Protein AF-A0A1M3E6I7-F1 (afdb_monomer_lite)

Structure (mmCIF, N/CA/C/O backbone):
data_AF-A0A1M3E6I7-F1
#
_entry.id   AF-A0A1M3E6I7-F1
#
loop_
_atom_site.group_PDB
_atom_site.id
_atom_site.type_symbol
_atom_site.label_atom_id
_atom_site.label_alt_id
_atom_site.label_comp_id
_atom_site.label_asym_id
_atom_site.label_entity_id
_atom_site.label_seq_id
_atom_site.pdbx_PDB_ins_code
_atom_site.Cartn_x
_atom_site.Cartn_y
_atom_site.Cartn_z
_atom_site.occupancy
_atom_site.B_iso_or_equiv
_atom_site.auth_seq_id
_atom_site.auth_comp_id
_atom_site.auth_asym_id
_atom_site.auth_atom_id
_atom_site.pdbx_PDB_model_num
ATOM 1 N N . MET A 1 1 ? 56.334 30.974 51.473 1.00 42.00 1 MET A N 1
ATOM 2 C CA . MET A 1 1 ? 54.889 31.293 51.525 1.00 42.00 1 MET A CA 1
ATOM 3 C C . MET A 1 1 ? 54.118 30.008 51.763 1.00 42.00 1 MET A C 1
ATOM 5 O O . MET A 1 1 ? 54.460 28.986 51.189 1.00 42.00 1 MET A O 1
ATOM 9 N N . LYS A 1 2 ? 53.167 30.060 52.695 1.00 4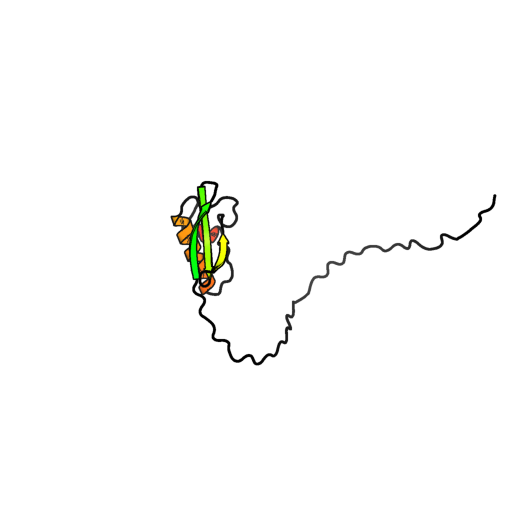6.78 2 LYS A N 1
ATOM 10 C CA . LYS A 1 2 ? 52.373 28.936 53.201 1.00 46.78 2 LYS A CA 1
ATOM 11 C C . LYS A 1 2 ? 51.387 28.451 52.132 1.00 46.78 2 LYS A C 1
ATOM 13 O O . LYS A 1 2 ? 50.770 29.300 51.493 1.00 46.78 2 LYS A O 1
ATOM 18 N N . LYS A 1 3 ? 51.178 27.134 52.039 1.00 46.69 3 LYS A N 1
ATOM 19 C CA . LYS A 1 3 ? 49.848 26.493 52.097 1.00 46.69 3 LYS A CA 1
ATOM 20 C C . LYS A 1 3 ? 49.988 24.965 52.120 1.00 46.69 3 LYS A C 1
ATOM 22 O O . LYS A 1 3 ? 50.240 24.313 51.118 1.00 46.69 3 LYS A O 1
ATOM 27 N N . THR A 1 4 ? 49.851 24.446 53.330 1.00 52.50 4 THR A N 1
ATOM 28 C CA . THR A 1 4 ? 49.396 23.105 53.700 1.00 52.50 4 THR A CA 1
ATOM 29 C C . THR A 1 4 ? 47.949 22.873 53.238 1.00 52.50 4 THR A C 1
ATOM 31 O O . THR A 1 4 ? 47.176 23.826 53.274 1.00 52.50 4 THR A O 1
ATOM 34 N N . PHE A 1 5 ? 47.584 21.640 52.854 1.00 48.91 5 PHE A N 1
ATOM 35 C CA . PHE A 1 5 ? 46.546 20.774 53.476 1.00 48.91 5 PHE A CA 1
ATOM 36 C C . PHE A 1 5 ? 46.242 19.562 52.552 1.00 48.91 5 PHE A C 1
ATOM 38 O O . PHE A 1 5 ? 46.017 19.769 51.368 1.00 48.91 5 PHE A O 1
ATOM 45 N N . PHE A 1 6 ? 46.431 18.313 53.028 1.00 45.28 6 PHE A N 1
ATOM 46 C CA . PHE A 1 6 ? 45.381 17.311 53.379 1.00 45.28 6 PHE A CA 1
ATOM 47 C C . PHE A 1 6 ? 44.710 16.640 52.150 1.00 45.28 6 PHE A C 1
ATOM 49 O O . PHE A 1 6 ? 44.398 17.314 51.188 1.00 45.28 6 PHE A O 1
ATOM 56 N N . VAL A 1 7 ? 44.391 15.343 52.081 1.00 45.66 7 VAL A N 1
ATOM 57 C CA . VAL A 1 7 ? 44.428 14.235 53.041 1.00 45.66 7 VAL A CA 1
ATOM 58 C C . VAL A 1 7 ? 44.280 12.902 52.281 1.00 45.66 7 VAL A C 1
ATOM 60 O O . VAL A 1 7 ? 43.755 12.880 51.173 1.00 45.66 7 VAL A O 1
ATOM 63 N N . LEU A 1 8 ? 44.771 11.828 52.910 1.00 40.78 8 LEU A N 1
ATOM 64 C CA . LEU A 1 8 ? 44.555 10.390 52.676 1.00 40.78 8 LEU A CA 1
ATOM 65 C C . LEU A 1 8 ? 43.677 9.975 51.477 1.00 40.78 8 LEU A C 1
ATOM 67 O O . LEU A 1 8 ? 42.452 10.053 51.522 1.00 40.78 8 LEU A O 1
ATOM 71 N N . PHE A 1 9 ? 44.319 9.352 50.487 1.00 44.84 9 PHE A N 1
ATOM 72 C CA . PHE A 1 9 ? 43.673 8.485 49.506 1.00 44.84 9 PHE A CA 1
ATOM 73 C C . PHE A 1 9 ? 43.681 7.059 50.067 1.00 44.84 9 PHE A C 1
ATOM 75 O O . PHE A 1 9 ? 44.676 6.339 49.987 1.00 44.84 9 PHE A O 1
ATOM 82 N N . GLY A 1 10 ? 42.598 6.702 50.748 1.00 39.12 10 GLY A N 1
ATOM 83 C CA . GLY A 1 10 ? 42.403 5.386 51.327 1.00 39.12 10 GLY A CA 1
ATOM 84 C C . GLY A 1 10 ? 41.240 4.665 50.662 1.00 39.12 10 GLY A C 1
ATOM 85 O O . GLY A 1 10 ? 40.169 5.241 50.503 1.00 39.12 10 GLY A O 1
ATOM 86 N N . LEU A 1 11 ? 41.469 3.373 50.424 1.00 42.38 11 LEU A N 1
ATOM 87 C CA . LEU A 1 11 ? 40.494 2.282 50.497 1.00 42.38 11 LEU A CA 1
ATOM 88 C C . LEU A 1 11 ? 39.962 1.702 49.166 1.00 42.38 11 LEU A C 1
ATOM 90 O O . LEU A 1 11 ? 39.082 2.240 48.510 1.00 42.38 11 LEU A O 1
ATOM 94 N N . MET A 1 12 ? 40.466 0.490 48.897 1.00 44.34 12 MET A N 1
ATOM 95 C CA . MET A 1 12 ? 39.751 -0.688 48.380 1.00 44.34 12 MET A CA 1
ATOM 96 C C . MET A 1 12 ? 39.070 -0.587 47.013 1.00 44.34 12 MET A C 1
ATOM 98 O O . MET A 1 12 ? 37.854 -0.478 46.895 1.00 44.34 12 MET A O 1
ATOM 102 N N . MET A 1 13 ? 39.861 -0.837 45.972 1.00 52.94 13 MET A N 1
ATOM 103 C CA . MET A 1 13 ? 39.357 -1.366 44.709 1.00 52.94 13 MET A CA 1
ATOM 104 C C . MET A 1 13 ? 39.167 -2.885 44.864 1.00 52.94 13 MET A C 1
ATOM 106 O O . MET A 1 13 ? 40.067 -3.673 44.572 1.00 52.94 13 MET A O 1
ATOM 110 N N . THR A 1 14 ? 38.024 -3.297 45.418 1.00 53.91 14 THR A N 1
ATOM 111 C CA . THR A 1 14 ? 37.615 -4.705 45.448 1.00 53.91 14 THR A CA 1
ATOM 112 C C . THR A 1 14 ? 36.990 -5.105 44.116 1.00 53.91 14 THR A C 1
ATOM 114 O O . THR A 1 14 ? 36.133 -4.429 43.551 1.00 53.91 14 THR A O 1
ATOM 117 N N . LEU A 1 15 ? 37.483 -6.234 43.618 1.00 48.69 15 LEU A N 1
ATOM 118 C CA . LEU A 1 15 ? 37.066 -6.934 42.415 1.00 48.69 15 LEU A CA 1
ATOM 119 C C . LEU A 1 15 ? 35.569 -7.262 42.480 1.00 48.69 15 LEU A C 1
ATOM 121 O O . LEU A 1 15 ? 35.144 -8.003 43.363 1.00 48.69 15 LEU A O 1
ATOM 125 N N . PHE A 1 16 ? 34.789 -6.781 41.513 1.00 52.88 16 PHE A N 1
ATOM 126 C CA . PHE A 1 16 ? 33.487 -7.365 41.206 1.00 52.88 16 PHE A CA 1
ATOM 127 C C . PHE A 1 16 ? 33.535 -7.976 39.811 1.00 52.88 16 PHE A C 1
ATOM 129 O O . PHE A 1 16 ? 33.485 -7.287 38.793 1.00 52.88 16 PHE A O 1
ATOM 136 N N . SER A 1 17 ? 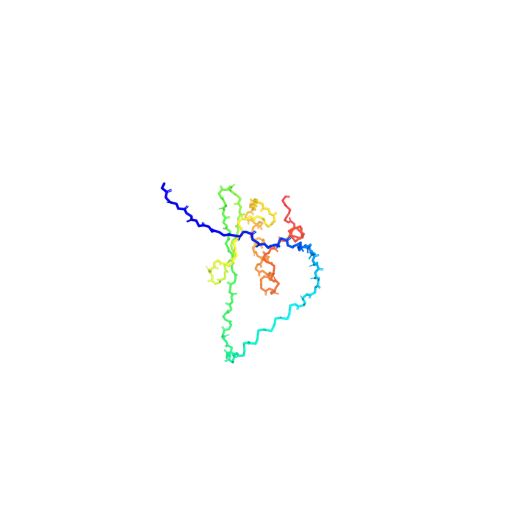33.669 -9.301 39.802 1.00 51.28 17 SER A N 1
ATOM 137 C CA . SER A 1 17 ? 33.443 -10.166 38.654 1.00 51.28 17 SER A CA 1
ATOM 138 C C . SER A 1 17 ? 32.030 -9.937 38.123 1.00 51.28 17 SER A C 1
ATOM 140 O O . SER A 1 17 ? 31.049 -10.198 38.818 1.00 51.28 17 SER A O 1
ATOM 142 N N . SER A 1 18 ? 31.913 -9.462 36.888 1.00 48.12 18 SER A N 1
ATOM 143 C CA . SER A 1 18 ? 30.645 -9.403 36.169 1.00 48.12 18 SER A CA 1
ATOM 144 C C . SER A 1 18 ? 30.266 -10.805 35.692 1.00 48.12 18 SER A C 1
ATOM 146 O O . SER A 1 18 ? 30.648 -11.251 34.613 1.00 48.12 18 SER A O 1
ATOM 148 N N . SER A 1 19 ? 29.486 -11.522 36.498 1.00 59.97 19 SER A N 1
ATOM 149 C CA . SER A 1 19 ? 28.699 -12.649 36.007 1.00 59.97 19 SER A CA 1
ATOM 150 C C . SER A 1 19 ? 27.517 -12.103 35.199 1.00 59.97 19 SER A C 1
ATOM 152 O O . SER A 1 19 ? 26.527 -11.619 35.743 1.00 59.97 19 SER A O 1
ATOM 154 N N . VAL A 1 20 ? 27.618 -12.173 33.870 1.00 50.72 20 VAL A N 1
ATOM 155 C CA . VAL A 1 20 ? 26.444 -12.092 32.992 1.00 50.72 20 VAL A CA 1
ATOM 156 C C . VAL A 1 20 ? 25.585 -13.320 33.279 1.00 50.72 20 VAL A C 1
ATOM 158 O O . VAL A 1 20 ? 25.949 -14.446 32.950 1.00 50.72 20 VAL A O 1
ATOM 161 N N . SER A 1 21 ? 24.452 -13.098 33.940 1.00 45.75 21 SER A N 1
ATOM 162 C CA . SER A 1 21 ? 23.414 -14.107 34.112 1.00 45.75 21 SER A CA 1
ATOM 163 C C . SER A 1 21 ? 22.379 -13.918 33.005 1.00 45.75 21 SER A C 1
ATOM 165 O O . SER A 1 21 ? 21.622 -12.947 33.008 1.00 45.75 21 SER A O 1
ATOM 167 N N . TYR A 1 22 ? 22.369 -14.825 32.027 1.00 45.59 22 TYR A N 1
ATOM 168 C CA . TYR A 1 22 ? 21.266 -14.963 31.076 1.00 45.59 22 TYR A CA 1
ATOM 169 C C . TYR A 1 22 ? 20.137 -15.738 31.766 1.00 45.59 22 TYR A C 1
ATOM 171 O O . TYR A 1 22 ? 20.127 -16.967 31.792 1.00 45.59 22 TYR A O 1
ATOM 179 N N . GLY A 1 23 ? 19.196 -15.005 32.359 1.00 37.97 23 GLY A N 1
ATOM 180 C CA . GLY A 1 23 ? 17.971 -15.553 32.936 1.00 37.97 23 GLY A CA 1
ATOM 181 C C . GLY A 1 23 ? 16.810 -15.475 31.947 1.00 37.97 23 GLY A C 1
ATOM 182 O O . GLY A 1 23 ? 16.207 -14.420 31.776 1.00 37.97 23 GLY A O 1
ATOM 183 N N . GLN A 1 24 ? 16.496 -16.600 31.305 1.00 48.75 24 GLN A N 1
ATOM 184 C CA . GLN A 1 24 ? 15.210 -16.849 30.647 1.00 48.75 24 GLN A CA 1
ATOM 185 C C . GLN A 1 24 ? 14.075 -16.900 31.688 1.00 48.75 24 GLN A C 1
ATOM 187 O O . GLN A 1 24 ? 14.282 -17.398 32.794 1.00 48.75 24 GLN A O 1
ATOM 192 N N . ASN A 1 25 ? 12.872 -16.509 31.248 1.00 48.16 25 ASN A N 1
ATOM 193 C CA . ASN A 1 25 ? 11.542 -16.667 31.866 1.00 48.16 25 ASN A CA 1
ATOM 194 C C . ASN A 1 25 ? 10.925 -15.423 32.521 1.00 48.16 25 ASN A C 1
ATOM 196 O O . ASN A 1 25 ? 10.903 -15.265 33.737 1.00 48.16 25 ASN A O 1
ATOM 200 N N . GLY A 1 26 ? 10.254 -14.626 31.689 1.00 37.06 26 GLY A N 1
ATOM 201 C CA . GLY A 1 26 ? 9.139 -13.787 32.109 1.00 37.06 26 GLY A CA 1
ATOM 202 C C . GLY A 1 26 ? 7.946 -14.044 31.198 1.00 37.06 26 GLY A C 1
ATOM 203 O O . GLY A 1 26 ? 7.873 -13.490 30.106 1.00 37.06 26 GLY A O 1
ATOM 204 N N . LYS A 1 27 ? 6.999 -14.885 31.632 1.00 39.59 27 LYS A N 1
ATOM 205 C CA . LYS A 1 27 ? 5.626 -14.823 31.116 1.00 39.59 27 LYS A CA 1
ATOM 206 C C . LYS A 1 27 ? 5.126 -13.417 31.421 1.00 39.59 27 LYS A C 1
ATOM 208 O O . LYS A 1 27 ? 4.991 -13.066 32.591 1.00 39.59 27 LYS A O 1
ATOM 213 N N . VAL A 1 28 ? 4.893 -12.605 30.398 1.00 36.69 28 VAL A N 1
ATOM 214 C CA . VAL A 1 28 ? 4.333 -11.270 30.602 1.00 36.69 28 VAL A CA 1
ATOM 215 C C . VAL A 1 28 ? 2.875 -11.442 31.027 1.00 36.69 28 VAL A C 1
ATOM 217 O O . VAL A 1 28 ? 1.997 -11.699 30.208 1.00 36.69 28 VAL A O 1
ATOM 220 N N . HIS A 1 29 ? 2.624 -11.359 32.332 1.00 34.00 29 HIS A N 1
ATOM 221 C CA . HIS A 1 29 ? 1.293 -11.125 32.874 1.00 34.00 29 HIS A CA 1
ATOM 222 C C . HIS A 1 29 ? 0.951 -9.655 32.624 1.00 34.00 29 HIS A C 1
ATOM 224 O O . HIS A 1 29 ? 1.414 -8.768 33.339 1.00 34.00 29 HIS A O 1
ATOM 230 N N . TYR A 1 30 ? 0.134 -9.385 31.610 1.00 36.91 30 TYR A N 1
ATOM 231 C CA . TYR A 1 30 ? -0.519 -8.087 31.488 1.00 36.91 30 TYR A CA 1
ATOM 232 C C . TYR A 1 30 ? -1.709 -8.051 32.451 1.00 36.91 30 TYR A C 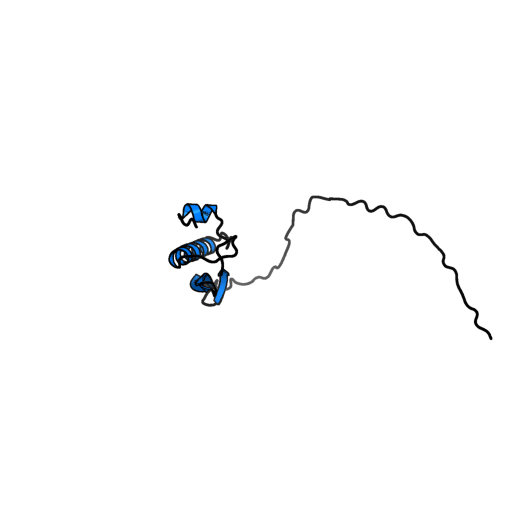1
ATOM 234 O O . TYR A 1 30 ? -2.845 -8.294 32.055 1.00 36.91 30 TYR A O 1
ATOM 242 N N . THR A 1 31 ? -1.464 -7.748 33.725 1.00 45.53 31 THR A N 1
ATOM 243 C CA . THR A 1 31 ? -2.542 -7.286 34.607 1.00 45.53 31 THR A CA 1
ATOM 244 C C . THR A 1 31 ? -2.607 -5.770 34.497 1.00 45.53 31 THR A C 1
ATOM 246 O O . THR A 1 31 ? -1.921 -5.055 35.221 1.00 45.53 31 THR A O 1
ATOM 249 N N . SER A 1 32 ? -3.428 -5.273 33.573 1.00 40.38 32 SER A N 1
ATOM 250 C CA . SER A 1 32 ? -3.937 -3.904 33.648 1.00 40.38 32 SER A CA 1
ATOM 251 C C . SER A 1 32 ? -5.394 -3.981 34.072 1.00 40.38 32 SER A C 1
ATOM 253 O O . SER A 1 32 ? -6.299 -4.119 33.251 1.00 40.38 32 SER A O 1
ATOM 255 N N . THR A 1 33 ? -5.627 -3.953 35.381 1.00 46.09 33 THR A N 1
ATOM 256 C CA . THR A 1 33 ? -6.970 -3.764 35.919 1.00 46.09 33 THR A CA 1
ATOM 257 C C . THR A 1 33 ? -7.311 -2.288 35.774 1.00 46.09 33 THR A C 1
ATOM 259 O O . THR A 1 33 ? -6.951 -1.470 36.619 1.00 46.09 33 THR A O 1
ATOM 262 N N . LYS A 1 34 ? -8.008 -1.933 34.695 1.00 41.25 34 LYS A N 1
ATOM 263 C CA . LYS A 1 34 ? -8.767 -0.684 34.631 1.00 41.25 34 LYS A CA 1
ATOM 264 C C . LYS A 1 34 ? -10.243 -1.044 34.587 1.00 41.25 34 LYS A C 1
ATOM 266 O O . LYS A 1 34 ? -10.833 -1.174 33.521 1.00 41.25 34 LYS A O 1
ATOM 271 N N . THR A 1 35 ? -10.836 -1.228 35.762 1.00 49.19 35 THR A N 1
ATOM 272 C CA . THR A 1 35 ? -12.291 -1.277 35.897 1.00 49.19 35 THR A CA 1
ATOM 273 C C . THR A 1 35 ? -12.809 0.138 35.671 1.00 49.19 35 THR A C 1
ATOM 275 O O . THR A 1 35 ? -12.829 0.963 36.580 1.00 49.19 35 THR A O 1
ATOM 278 N N . VAL A 1 36 ? -13.183 0.441 34.434 1.00 53.19 36 VAL A N 1
ATOM 279 C CA . VAL A 1 36 ? -14.115 1.525 34.140 1.00 53.19 36 VAL A CA 1
ATOM 280 C C . VAL A 1 36 ? -15.354 0.871 33.556 1.00 53.19 36 VAL A C 1
ATOM 282 O O . VAL A 1 36 ? -15.294 0.237 32.507 1.00 53.19 36 VAL A O 1
ATOM 285 N N . ASN A 1 37 ? -16.477 1.000 34.258 1.00 62.88 37 ASN A N 1
ATOM 286 C CA . ASN A 1 37 ? -17.790 0.813 33.656 1.00 62.88 37 ASN A CA 1
ATOM 287 C C . ASN A 1 37 ? -17.961 1.918 32.603 1.00 62.88 37 ASN A C 1
ATOM 289 O O . ASN A 1 37 ? -18.505 2.979 32.893 1.00 62.88 37 ASN A O 1
ATOM 293 N N . ALA A 1 38 ? -17.431 1.694 31.404 1.00 53.47 38 ALA A N 1
ATOM 294 C CA . ALA A 1 38 ? -17.730 2.489 30.230 1.00 53.47 38 ALA A CA 1
ATOM 295 C C . ALA A 1 38 ? -18.827 1.745 29.470 1.00 53.47 38 ALA A C 1
ATOM 297 O O . ALA A 1 38 ? -18.595 0.727 28.822 1.00 53.47 38 ALA A O 1
ATOM 298 N N . ILE A 1 39 ? -20.046 2.242 29.648 1.00 52.47 39 ILE A N 1
ATOM 299 C CA . ILE A 1 39 ? -21.175 2.079 28.731 1.00 52.47 39 ILE A CA 1
ATOM 300 C C . ILE A 1 39 ? -20.615 2.088 27.305 1.00 52.47 39 ILE A C 1
ATOM 302 O O . ILE A 1 39 ? -19.884 3.017 26.967 1.00 52.47 39 ILE A O 1
ATOM 306 N N . ALA A 1 40 ? -20.881 1.025 26.542 1.00 54.94 40 ALA A N 1
ATOM 307 C CA . ALA A 1 40 ? -20.313 0.788 25.221 1.00 54.94 40 ALA A CA 1
ATOM 308 C C . ALA A 1 40 ? -20.332 2.073 24.381 1.00 54.94 40 ALA A C 1
ATOM 310 O O . ALA A 1 40 ? -21.400 2.539 23.984 1.00 54.94 40 ALA A O 1
ATOM 311 N N . GLU A 1 41 ? -19.152 2.657 24.155 1.00 53.12 41 GLU A N 1
ATOM 312 C CA . GLU A 1 41 ? -18.991 3.699 23.152 1.00 53.12 41 GLU A CA 1
ATOM 313 C C . GLU A 1 41 ? -19.425 3.087 21.823 1.00 53.12 41 GLU A C 1
ATOM 315 O O . GLU A 1 41 ? -18.917 2.033 21.429 1.00 53.12 41 GLU A O 1
ATOM 320 N N . ASP A 1 42 ? -20.412 3.723 21.193 1.00 51.69 42 ASP A N 1
ATOM 321 C CA . ASP A 1 42 ? -20.842 3.483 19.822 1.00 51.69 42 ASP A CA 1
ATOM 322 C C . ASP A 1 42 ? -19.602 3.216 18.962 1.00 51.69 42 ASP A C 1
ATOM 324 O O . ASP A 1 42 ? -18.783 4.114 18.738 1.00 51.69 42 ASP A O 1
ATOM 328 N N . GLN A 1 43 ? -19.384 1.950 18.590 1.00 61.28 43 GLN A N 1
ATOM 329 C CA . GLN A 1 43 ? -18.205 1.562 17.829 1.00 61.28 43 GLN A CA 1
ATOM 330 C C . GLN A 1 43 ? -18.387 2.096 16.422 1.00 61.28 43 GLN A C 1
ATOM 332 O O . GLN A 1 43 ? -18.899 1.409 15.541 1.00 61.28 43 GLN A O 1
ATOM 337 N N . LYS A 1 44 ? -17.991 3.356 16.234 1.00 77.06 44 LYS A N 1
ATOM 338 C CA . LYS A 1 44 ? -18.011 4.024 14.945 1.00 77.06 44 LYS A CA 1
ATOM 339 C C . LYS A 1 44 ? -17.283 3.135 13.948 1.00 77.06 44 LYS A C 1
ATOM 341 O O . LYS A 1 44 ? -16.068 2.959 14.044 1.00 77.06 44 LYS A O 1
ATOM 346 N N . GLU A 1 45 ? -18.045 2.591 13.006 1.00 86.19 45 GLU A N 1
ATOM 347 C CA . GLU A 1 45 ? -17.522 1.745 11.945 1.00 86.19 45 GLU A CA 1
ATOM 348 C C . GLU A 1 45 ? -16.363 2.473 11.249 1.00 86.19 45 GLU A C 1
ATOM 350 O O . GLU A 1 45 ? -16.480 3.633 10.832 1.00 86.19 45 GLU A O 1
ATOM 355 N N . ILE A 1 46 ? -15.201 1.822 11.183 1.00 89.44 46 ILE A N 1
ATOM 356 C CA . ILE A 1 46 ? -14.035 2.381 10.506 1.00 89.44 46 ILE A CA 1
ATOM 357 C C . ILE A 1 46 ? -14.103 1.982 9.038 1.00 8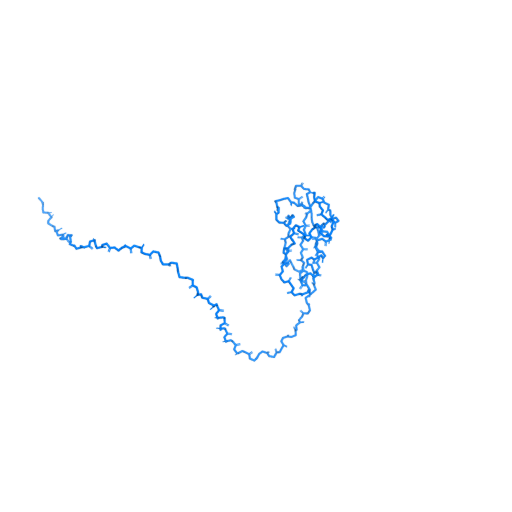9.44 46 ILE A C 1
ATOM 359 O O . ILE A 1 46 ? -13.932 0.815 8.691 1.00 89.44 46 ILE A O 1
ATOM 363 N N . HIS A 1 47 ? -14.306 2.966 8.167 1.00 93.12 47 HIS A N 1
ATOM 364 C CA . HIS A 1 47 ? -14.272 2.753 6.731 1.00 93.12 47 HIS A CA 1
ATOM 365 C C . HIS A 1 47 ? -12.840 2.913 6.209 1.00 93.12 47 HIS A C 1
ATOM 367 O O . HIS A 1 47 ? -12.268 4.010 6.236 1.00 93.12 47 HIS A O 1
ATOM 373 N N . TYR A 1 48 ? -12.263 1.809 5.732 1.00 93.88 48 TYR A N 1
ATOM 374 C CA . TYR A 1 48 ? -10.930 1.786 5.140 1.00 93.88 48 TYR A CA 1
ATOM 375 C C . TYR A 1 48 ? -10.992 1.962 3.622 1.00 93.88 48 TYR A C 1
ATOM 377 O O . TYR A 1 48 ? -11.675 1.220 2.920 1.00 93.88 48 TYR A O 1
ATOM 385 N N . THR A 1 49 ? -10.223 2.919 3.112 1.00 96.06 49 THR A N 1
ATOM 386 C CA . THR A 1 49 ? -10.022 3.177 1.675 1.00 96.06 49 THR A CA 1
ATOM 387 C C . THR A 1 49 ? -8.527 3.257 1.378 1.00 96.06 49 THR A C 1
ATOM 389 O O . THR A 1 49 ? -7.719 3.216 2.304 1.00 96.06 49 THR A O 1
ATOM 392 N N . TYR A 1 50 ? -8.128 3.374 0.112 1.00 96.38 50 TYR A N 1
ATOM 393 C CA . TYR A 1 50 ? -6.726 3.590 -0.244 1.00 96.38 50 TYR A CA 1
ATOM 394 C C . TYR A 1 50 ? -6.558 4.640 -1.342 1.00 96.38 50 TYR A C 1
ATOM 396 O O . TYR A 1 50 ? -7.479 4.909 -2.116 1.00 96.38 50 TYR A O 1
ATOM 404 N N . LYS A 1 51 ? -5.354 5.208 -1.415 1.00 96.25 51 LYS A N 1
ATOM 405 C CA . LYS A 1 51 ? -4.885 6.051 -2.517 1.00 96.25 51 LYS A CA 1
ATOM 406 C C . LYS A 1 51 ? -3.544 5.531 -3.005 1.00 96.25 51 LYS A C 1
ATOM 408 O O . LYS A 1 51 ? -2.681 5.200 -2.200 1.00 96.25 51 LYS A O 1
ATOM 413 N N . VAL A 1 52 ? -3.368 5.492 -4.321 1.00 96.12 52 VAL A N 1
ATOM 414 C CA . VAL A 1 52 ? -2.073 5.208 -4.950 1.00 96.12 52 VAL A CA 1
ATOM 415 C C . VAL A 1 52 ? -1.437 6.520 -5.375 1.00 96.12 52 VAL A C 1
ATOM 417 O O . VAL A 1 52 ? -2.105 7.375 -5.957 1.00 96.12 52 VAL A O 1
ATOM 420 N N . PHE A 1 53 ? -0.147 6.662 -5.100 1.00 95.94 53 PHE A N 1
ATOM 421 C CA . PHE A 1 53 ? 0.651 7.824 -5.470 1.00 95.94 53 PHE A CA 1
ATOM 422 C C . PHE A 1 53 ? 1.903 7.393 -6.232 1.00 95.94 53 PHE A C 1
ATOM 424 O O . PHE A 1 53 ? 2.305 6.228 -6.207 1.00 95.94 53 PHE A O 1
ATOM 431 N N . LYS A 1 54 ? 2.504 8.350 -6.940 1.00 96.62 54 LYS A N 1
ATOM 432 C CA . LYS A 1 54 ? 3.766 8.163 -7.652 1.00 96.62 54 LYS A CA 1
ATOM 433 C C . LYS A 1 54 ? 4.898 8.762 -6.821 1.00 96.62 54 LYS A C 1
ATOM 435 O O . LYS A 1 54 ? 4.780 9.891 -6.354 1.00 96.62 54 LYS A O 1
ATOM 440 N N . ASN A 1 55 ? 5.962 7.997 -6.635 1.00 95.00 55 ASN A N 1
ATOM 441 C CA . ASN A 1 55 ? 7.188 8.408 -5.965 1.00 95.00 55 ASN A CA 1
ATOM 442 C C . ASN A 1 55 ? 8.044 9.298 -6.877 1.00 95.00 55 ASN A C 1
ATOM 444 O O . ASN A 1 55 ? 7.868 9.327 -8.098 1.00 95.00 55 ASN A O 1
ATOM 448 N N . ASN A 1 56 ? 9.025 9.979 -6.281 1.00 95.12 56 ASN A N 1
ATOM 449 C CA . ASN A 1 56 ? 9.966 10.837 -7.009 1.00 95.12 56 ASN A CA 1
ATOM 450 C C . ASN A 1 56 ? 10.821 10.062 -8.027 1.00 95.12 56 ASN A C 1
ATOM 452 O O . ASN A 1 56 ? 11.210 10.621 -9.047 1.00 95.12 56 ASN A O 1
ATOM 456 N N . ASP A 1 57 ? 11.090 8.779 -7.769 1.00 93.62 57 ASP A N 1
ATOM 457 C CA . ASP A 1 57 ? 11.818 7.875 -8.672 1.00 93.62 57 ASP A CA 1
ATOM 458 C C . ASP A 1 57 ? 10.936 7.296 -9.797 1.00 93.62 57 ASP A C 1
ATOM 460 O O . ASP A 1 57 ? 11.394 6.512 -10.625 1.00 93.62 57 ASP A O 1
ATOM 464 N N . GLY A 1 58 ? 9.657 7.675 -9.834 1.00 93.31 58 GLY A N 1
ATOM 465 C CA . GLY A 1 58 ? 8.684 7.223 -10.816 1.00 93.31 58 GLY A CA 1
ATOM 466 C C . GLY A 1 58 ? 7.996 5.896 -10.494 1.00 93.31 58 GLY A C 1
ATOM 467 O O . GLY A 1 58 ? 7.063 5.536 -11.218 1.00 93.31 58 GLY A O 1
ATOM 468 N N . SER A 1 59 ? 8.394 5.211 -9.420 1.00 94.69 59 SER A N 1
ATOM 469 C CA . SER A 1 59 ? 7.684 4.041 -8.900 1.00 94.69 59 SER A CA 1
ATOM 470 C C . SER A 1 59 ? 6.364 4.440 -8.225 1.00 94.69 59 SER A C 1
ATOM 472 O O . SER A 1 59 ? 6.057 5.622 -8.061 1.00 94.69 59 SER A O 1
ATOM 474 N N . PHE A 1 60 ? 5.548 3.463 -7.846 1.00 94.00 60 PHE A N 1
ATOM 475 C CA . PHE A 1 60 ? 4.270 3.676 -7.172 1.00 94.00 60 PHE A CA 1
ATOM 476 C C . PHE A 1 60 ? 4.329 3.232 -5.711 1.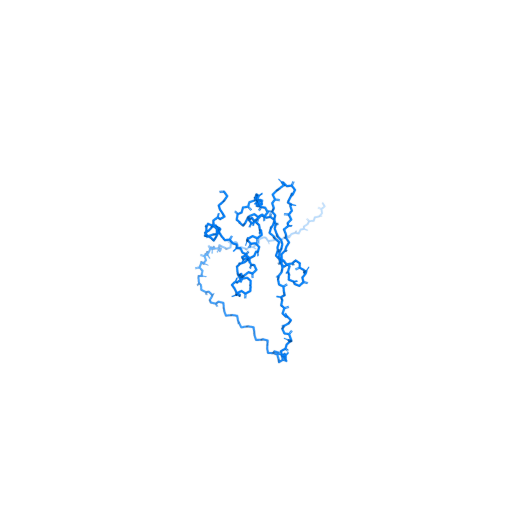00 94.00 60 PHE A C 1
ATOM 478 O O . PHE A 1 60 ? 4.979 2.241 -5.382 1.00 94.00 60 PHE A O 1
ATOM 485 N N . GLY A 1 61 ? 3.583 3.932 -4.863 1.00 92.94 61 GLY A N 1
ATOM 486 C CA . GLY A 1 61 ? 3.300 3.573 -3.475 1.00 92.94 61 GLY A CA 1
ATOM 487 C C . GLY A 1 61 ? 1.813 3.743 -3.171 1.00 92.94 61 GLY A C 1
ATOM 488 O O . GLY A 1 61 ? 1.051 4.227 -4.015 1.00 92.94 61 GLY A O 1
ATOM 489 N N . TYR A 1 62 ? 1.377 3.337 -1.982 1.00 94.69 62 TYR A N 1
ATOM 490 C CA . TYR A 1 62 ? -0.007 3.532 -1.549 1.00 94.69 62 TYR A CA 1
ATOM 491 C C . TYR A 1 62 ? -0.107 3.981 -0.097 1.00 94.69 62 TYR A C 1
ATOM 493 O O . TYR A 1 62 ? 0.765 3.725 0.732 1.00 94.69 62 TYR A O 1
ATOM 501 N N . GLU A 1 63 ? -1.215 4.640 0.214 1.00 95.12 63 GLU A N 1
ATOM 502 C CA . GLU A 1 63 ? -1.653 4.887 1.579 1.00 95.12 63 GLU A CA 1
ATOM 503 C C . GLU A 1 63 ? -3.046 4.306 1.801 1.00 95.12 63 GLU A C 1
ATOM 505 O O . GLU A 1 63 ? -3.900 4.347 0.915 1.00 95.12 63 GLU A O 1
ATOM 510 N N . ILE A 1 64 ? -3.277 3.762 2.991 1.00 94.00 64 ILE A N 1
ATOM 511 C CA . ILE A 1 64 ? -4.595 3.348 3.465 1.00 94.00 64 ILE A CA 1
ATOM 512 C C . ILE A 1 64 ? -5.118 4.450 4.366 1.00 94.00 64 ILE A C 1
ATOM 514 O O . ILE A 1 64 ? -4.404 4.932 5.247 1.00 94.00 64 ILE A O 1
ATOM 518 N N . LEU A 1 65 ? -6.375 4.820 4.164 1.00 94.50 65 LEU A N 1
ATOM 519 C CA . LEU A 1 65 ? -7.064 5.834 4.937 1.00 94.50 65 LEU A CA 1
ATOM 520 C C . LEU A 1 65 ? -8.134 5.179 5.806 1.00 94.50 65 LEU A C 1
ATOM 522 O O . LEU A 1 65 ? -8.980 4.458 5.285 1.00 94.50 65 LEU A O 1
ATOM 526 N N . ALA A 1 66 ? -8.140 5.483 7.100 1.00 93.12 66 ALA A N 1
ATOM 527 C CA . ALA A 1 66 ? -9.240 5.184 8.009 1.00 93.12 66 ALA A CA 1
ATOM 528 C C . ALA A 1 66 ? -10.108 6.438 8.145 1.00 93.12 66 ALA A C 1
ATOM 530 O O . ALA A 1 66 ? -9.644 7.466 8.650 1.00 93.12 66 ALA A O 1
ATOM 531 N N . ASN A 1 67 ? -11.353 6.385 7.666 1.00 93.31 67 ASN A N 1
ATOM 532 C CA . ASN A 1 67 ? -12.275 7.528 7.676 1.00 93.31 67 ASN A CA 1
ATOM 533 C C . ASN A 1 67 ? -11.649 8.802 7.064 1.00 93.31 67 ASN A C 1
ATOM 535 O O . ASN A 1 67 ? -11.774 9.903 7.601 1.00 93.31 67 ASN A O 1
ATOM 539 N N . GLY A 1 68 ? -10.917 8.629 5.958 1.00 93.00 68 GLY A N 1
ATOM 540 C CA . GLY A 1 68 ? -10.258 9.711 5.219 1.00 93.00 68 GLY A CA 1
ATOM 541 C C . GLY A 1 68 ? -8.914 10.188 5.784 1.00 93.00 68 GLY A C 1
ATOM 542 O O . GLY A 1 68 ? -8.269 11.014 5.142 1.00 93.00 68 GLY A O 1
ATOM 543 N N . LYS A 1 69 ? -8.457 9.672 6.933 1.00 93.56 69 LYS A N 1
ATOM 544 C CA . LYS A 1 69 ? -7.148 10.001 7.526 1.00 93.56 69 LYS A CA 1
ATOM 545 C C . LYS A 1 69 ? -6.132 8.896 7.268 1.00 93.56 69 LYS A C 1
ATOM 547 O O . LYS A 1 69 ? -6.487 7.728 7.389 1.00 93.56 69 LYS A O 1
ATOM 552 N N . THR A 1 70 ? -4.880 9.245 6.975 1.00 93.00 70 THR A N 1
ATOM 553 C CA . THR A 1 70 ? -3.803 8.267 6.763 1.00 93.00 70 THR A CA 1
ATOM 554 C C . THR A 1 70 ? -3.662 7.348 7.973 1.00 93.00 70 THR A C 1
ATOM 556 O O . THR A 1 70 ? -3.388 7.786 9.087 1.00 93.00 70 THR A O 1
ATOM 559 N N . TYR A 1 71 ? -3.893 6.063 7.732 1.00 91.69 71 TYR A N 1
ATOM 560 C CA . TYR A 1 71 ? -3.778 4.974 8.694 1.00 91.69 71 TYR A CA 1
ATOM 561 C C . TYR A 1 71 ? -2.482 4.191 8.478 1.00 91.69 71 TYR A C 1
ATOM 563 O O . TYR A 1 71 ? -1.823 3.792 9.434 1.00 91.69 71 TYR A O 1
ATOM 571 N N . PHE A 1 72 ? -2.101 3.995 7.216 1.00 90.25 72 PHE A N 1
ATOM 572 C CA . PHE A 1 72 ? -0.889 3.280 6.836 1.00 90.25 72 PHE A CA 1
ATOM 573 C C . PHE A 1 72 ? -0.301 3.897 5.570 1.00 90.25 72 PHE A C 1
ATOM 575 O O . PHE A 1 72 ? -1.042 4.176 4.632 1.00 90.25 72 PHE A O 1
ATOM 582 N N . TYR A 1 73 ? 1.012 4.106 5.540 1.00 93.50 73 TYR A N 1
ATOM 583 C CA . TYR A 1 73 ? 1.720 4.727 4.422 1.00 93.50 73 TYR A CA 1
ATOM 584 C C . TYR A 1 73 ? 2.848 3.805 3.962 1.00 93.50 73 TYR A C 1
ATOM 586 O O . TYR A 1 73 ? 3.768 3.518 4.728 1.00 93.50 73 TYR A O 1
ATOM 594 N N . GLN A 1 74 ? 2.767 3.337 2.719 1.00 91.94 74 GLN A N 1
ATOM 595 C CA . GLN A 1 74 ? 3.680 2.354 2.146 1.00 91.94 74 GLN A CA 1
ATOM 596 C C . GLN A 1 74 ? 4.200 2.872 0.796 1.00 91.94 74 GLN A C 1
ATOM 598 O O . GLN A 1 74 ? 3.638 2.555 -0.257 1.00 91.94 74 GLN A O 1
ATOM 603 N N . PRO A 1 75 ? 5.268 3.691 0.806 1.00 92.50 75 PRO A N 1
ATOM 604 C CA . PRO A 1 75 ? 5.848 4.237 -0.420 1.00 92.50 75 PRO A CA 1
ATOM 605 C C . PRO A 1 75 ? 6.557 3.163 -1.245 1.00 92.50 75 PRO A C 1
ATOM 607 O O . PRO A 1 75 ? 6.618 3.263 -2.466 1.00 92.50 75 PRO A O 1
ATOM 610 N N . ASN A 1 76 ? 7.051 2.119 -0.578 1.00 91.12 76 ASN A N 1
ATOM 611 C CA . ASN A 1 76 ? 7.893 1.100 -1.184 1.00 91.12 76 ASN A CA 1
ATOM 612 C C . ASN A 1 76 ? 7.189 -0.251 -1.232 1.00 91.12 76 ASN A C 1
ATOM 614 O O . ASN A 1 76 ? 6.275 -0.526 -0.456 1.00 91.12 76 ASN A O 1
ATOM 618 N N . TYR A 1 77 ? 7.672 -1.138 -2.087 1.00 84.44 77 TYR A N 1
ATOM 619 C CA . TYR A 1 77 ? 7.296 -2.538 -2.040 1.00 84.44 77 TYR A CA 1
ATOM 620 C C . TYR A 1 77 ? 7.677 -3.132 -0.664 1.00 84.44 77 TYR A C 1
ATOM 622 O O . TYR A 1 77 ? 8.789 -2.880 -0.186 1.00 84.44 77 TYR A O 1
ATOM 630 N N . PRO A 1 78 ? 6.794 -3.891 0.013 1.00 80.31 78 PRO A N 1
ATOM 631 C CA . PRO A 1 78 ? 7.105 -4.487 1.311 1.00 80.31 78 PRO A CA 1
ATOM 632 C C . PRO A 1 78 ? 8.414 -5.289 1.292 1.00 80.31 78 PRO A C 1
ATOM 634 O O . PRO A 1 78 ? 8.623 -6.125 0.421 1.00 80.31 78 PRO A O 1
ATOM 637 N N . GLY A 1 79 ? 9.309 -5.018 2.244 1.00 81.12 79 GLY A N 1
ATOM 638 C CA . GLY A 1 79 ? 10.619 -5.678 2.315 1.00 81.12 79 GLY A CA 1
ATOM 639 C C . GLY A 1 79 ? 11.663 -5.170 1.313 1.00 81.12 79 GLY A C 1
ATOM 640 O O . GLY A 1 79 ? 12.740 -5.755 1.228 1.00 81.12 79 GLY A O 1
ATOM 641 N N . ARG A 1 80 ? 11.385 -4.090 0.568 1.00 82.75 80 ARG A N 1
ATOM 642 C CA . ARG A 1 80 ? 12.310 -3.507 -0.415 1.00 82.75 80 ARG A CA 1
ATOM 643 C C . ARG A 1 80 ? 12.444 -1.996 -0.265 1.00 82.75 80 ARG A C 1
ATOM 645 O O . ARG A 1 80 ? 11.639 -1.328 0.384 1.00 82.75 80 ARG A O 1
ATOM 652 N N . THR A 1 81 ? 13.483 -1.466 -0.901 1.00 86.75 81 THR A N 1
ATOM 653 C CA . THR A 1 81 ? 13.769 -0.031 -0.982 1.00 86.75 81 THR A CA 1
ATOM 654 C C . THR A 1 81 ? 13.049 0.665 -2.129 1.00 86.75 81 THR A C 1
ATOM 656 O O . THR A 1 81 ? 12.774 1.853 -2.015 1.00 86.75 81 THR A O 1
ATOM 659 N N . GLU A 1 82 ? 12.704 -0.050 -3.203 1.00 88.88 82 GLU A N 1
ATOM 660 C CA . GLU A 1 82 ? 11.982 0.525 -4.345 1.00 88.88 82 GLU A CA 1
ATOM 661 C C . GLU A 1 82 ? 10.464 0.367 -4.204 1.00 88.88 82 GLU A C 1
ATOM 663 O O . GLU A 1 82 ? 9.981 -0.603 -3.613 1.00 88.88 82 GLU A O 1
ATOM 668 N N . GLY A 1 83 ? 9.702 1.270 -4.822 1.00 88.94 83 GLY A N 1
ATOM 669 C CA . GLY A 1 83 ? 8.255 1.133 -4.990 1.00 88.94 83 GLY A CA 1
ATOM 670 C C . GLY A 1 83 ? 7.826 0.089 -6.021 1.00 88.94 83 GLY A C 1
ATOM 671 O O . GLY A 1 83 ? 8.622 -0.660 -6.599 1.00 88.94 83 GLY A O 1
ATOM 672 N N . PHE A 1 84 ? 6.518 0.041 -6.252 1.00 89.69 84 PHE A N 1
ATOM 673 C CA . PHE A 1 84 ? 5.895 -0.805 -7.265 1.00 89.69 84 PHE A CA 1
ATOM 674 C C . PHE A 1 84 ? 6.176 -0.252 -8.668 1.00 89.69 84 PHE A C 1
ATOM 676 O O . PHE A 1 84 ? 6.063 0.948 -8.897 1.00 89.69 84 PHE A O 1
ATOM 683 N N . ALA A 1 85 ? 6.501 -1.117 -9.632 1.00 91.12 85 ALA A N 1
ATOM 684 C CA . ALA A 1 85 ? 6.693 -0.694 -11.024 1.00 91.12 85 ALA A CA 1
ATOM 685 C C . ALA A 1 85 ? 5.365 -0.310 -11.700 1.00 91.12 85 ALA A C 1
ATOM 687 O O . ALA A 1 85 ? 5.305 0.621 -12.499 1.00 91.12 85 ALA A O 1
ATOM 688 N N . GLU A 1 86 ? 4.284 -1.005 -11.342 1.00 90.81 86 GLU A N 1
ATOM 689 C CA . GLU A 1 86 ? 2.963 -0.820 -11.932 1.00 90.81 86 GLU A CA 1
ATOM 690 C C . GLU A 1 86 ? 1.942 -0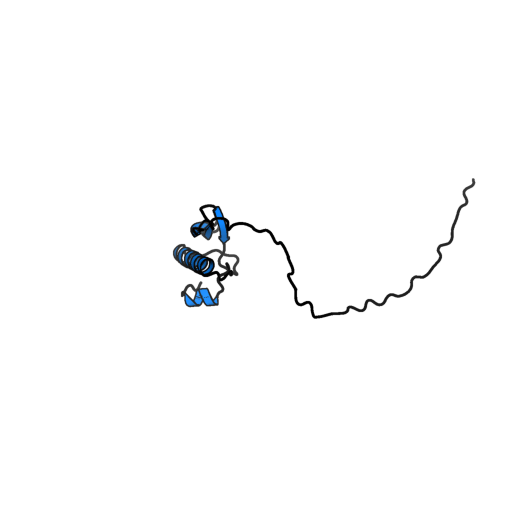.359 -10.895 1.00 90.81 86 GLU A C 1
ATOM 692 O O . GLU A 1 86 ? 1.814 -0.939 -9.810 1.00 90.81 86 GLU A O 1
ATOM 697 N N . LYS A 1 87 ? 1.124 0.628 -11.276 1.00 91.19 87 LYS A N 1
ATOM 698 C CA . LYS A 1 87 ? -0.009 1.090 -10.465 1.00 91.19 87 LYS A CA 1
ATOM 699 C C . LYS A 1 87 ? -0.981 -0.053 -10.140 1.00 91.19 87 LYS A C 1
ATOM 701 O O . LYS A 1 87 ? -1.450 -0.152 -9.013 1.00 91.19 87 LYS A O 1
ATOM 706 N N . LYS A 1 88 ? -1.246 -0.936 -11.111 1.00 90.19 88 LYS A N 1
ATOM 707 C CA . LYS A 1 88 ? -2.193 -2.053 -10.970 1.00 90.19 88 LYS A CA 1
ATOM 708 C C . LYS A 1 88 ? -1.781 -3.017 -9.856 1.00 90.19 88 LYS A C 1
ATOM 710 O O . LYS A 1 88 ? -2.618 -3.428 -9.060 1.00 90.19 88 LYS A O 1
ATOM 715 N N . THR A 1 89 ? -0.491 -3.334 -9.765 1.00 86.38 89 THR A N 1
ATOM 716 C CA . THR A 1 89 ? 0.064 -4.141 -8.671 1.00 86.38 89 THR A CA 1
ATOM 717 C C . THR A 1 89 ? -0.155 -3.454 -7.326 1.00 86.38 89 THR A C 1
ATOM 719 O O . THR A 1 89 ? -0.619 -4.084 -6.379 1.00 86.38 89 THR A O 1
ATOM 722 N N . CYS A 1 90 ? 0.094 -2.145 -7.261 1.00 88.50 90 CYS A N 1
ATOM 723 C CA . CYS A 1 90 ? -0.139 -1.335 -6.067 1.00 88.50 90 CYS A CA 1
ATOM 724 C C . CYS A 1 90 ? -1.615 -1.385 -5.610 1.00 88.50 90 CYS A C 1
ATOM 726 O O . CYS A 1 90 ? -1.890 -1.612 -4.431 1.00 88.50 90 CYS A O 1
ATOM 728 N N . ASP A 1 91 ? -2.564 -1.274 -6.549 1.00 91.12 91 ASP A N 1
ATOM 729 C CA . ASP A 1 91 ? -4.009 -1.351 -6.276 1.00 91.12 91 ASP A CA 1
ATOM 730 C C . ASP A 1 91 ? -4.412 -2.714 -5.665 1.00 91.12 91 ASP A C 1
ATOM 732 O O . ASP A 1 91 ? -5.179 -2.781 -4.694 1.00 91.12 91 ASP A O 1
ATOM 736 N N . VAL A 1 92 ? -3.874 -3.819 -6.201 1.00 90.19 92 VAL A N 1
ATOM 737 C CA . VAL A 1 92 ? -4.147 -5.180 -5.700 1.00 90.19 92 VAL A CA 1
ATOM 738 C C . VAL A 1 92 ? -3.621 -5.355 -4.275 1.00 90.19 92 VAL A C 1
ATOM 740 O O . VAL A 1 92 ? -4.335 -5.882 -3.416 1.00 90.19 92 VAL A O 1
ATOM 743 N N . ILE A 1 93 ? -2.406 -4.875 -3.997 1.00 88.75 93 ILE A N 1
ATOM 744 C CA . ILE A 1 93 ? -1.800 -4.969 -2.664 1.00 88.75 93 ILE A CA 1
ATOM 745 C C . ILE A 1 93 ? -2.541 -4.117 -1.642 1.00 88.75 93 ILE A C 1
ATOM 747 O O . ILE A 1 93 ? -2.871 -4.622 -0.569 1.00 88.75 93 ILE A O 1
ATOM 751 N N . ALA A 1 94 ? -2.874 -2.870 -1.971 1.00 90.69 94 ALA A N 1
ATOM 752 C CA . ALA A 1 94 ? -3.651 -2.015 -1.079 1.00 90.69 94 ALA A CA 1
ATOM 753 C C . ALA A 1 94 ? -5.001 -2.664 -0.717 1.00 90.69 94 ALA A C 1
ATOM 755 O O . ALA A 1 94 ? -5.397 -2.700 0.451 1.00 90.69 94 ALA A O 1
ATOM 756 N N . THR A 1 95 ? -5.663 -3.278 -1.703 1.00 91.31 95 THR A N 1
ATOM 757 C CA . THR A 1 95 ? -6.911 -4.028 -1.497 1.00 91.31 95 THR A CA 1
ATOM 758 C C . THR A 1 95 ? -6.713 -5.239 -0.580 1.00 91.31 95 THR A C 1
ATOM 760 O O . THR A 1 95 ? -7.541 -5.496 0.298 1.00 91.31 95 THR A O 1
ATOM 763 N N . LEU A 1 96 ? -5.623 -5.991 -0.751 1.00 88.69 96 LEU A N 1
ATOM 764 C CA . LEU A 1 96 ? -5.289 -7.124 0.113 1.00 88.69 96 LEU A CA 1
ATOM 765 C C . LEU A 1 96 ? -5.072 -6.685 1.563 1.00 88.69 96 LEU A C 1
ATOM 767 O O . LEU A 1 96 ? -5.568 -7.337 2.483 1.00 88.69 96 LEU A O 1
ATOM 771 N N . VAL A 1 97 ? -4.360 -5.580 1.777 1.00 88.31 97 VAL A N 1
ATOM 772 C CA . VAL A 1 97 ? -4.103 -5.067 3.126 1.00 88.31 97 VAL A CA 1
ATOM 773 C C . VAL A 1 97 ? -5.400 -4.612 3.793 1.00 88.31 97 VAL A C 1
ATOM 775 O O . VAL A 1 97 ? -5.628 -4.975 4.944 1.00 88.31 97 VAL A O 1
ATOM 778 N N . ILE A 1 98 ? -6.306 -3.934 3.081 1.00 90.38 98 ILE A N 1
ATOM 779 C CA . ILE A 1 98 ? -7.638 -3.601 3.622 1.00 90.38 98 ILE A CA 1
ATOM 780 C C . ILE A 1 98 ? -8.412 -4.869 4.009 1.00 90.38 98 ILE A C 1
ATOM 782 O O . ILE A 1 98 ? -8.970 -4.939 5.102 1.00 90.38 98 ILE A O 1
ATOM 786 N N . LYS A 1 99 ? -8.402 -5.912 3.165 1.00 89.06 99 LYS A N 1
ATOM 787 C CA . LYS A 1 99 ? -9.036 -7.201 3.501 1.00 89.06 99 LYS A CA 1
ATOM 788 C C . LYS A 1 99 ? -8.446 -7.818 4.772 1.00 89.06 99 LYS A C 1
ATOM 790 O O . LYS A 1 99 ? -9.192 -8.352 5.590 1.00 89.06 99 LYS A O 1
ATOM 795 N N . LYS A 1 100 ? -7.126 -7.731 4.959 1.00 85.44 100 LYS A N 1
ATOM 796 C CA . LYS A 1 100 ? -6.445 -8.212 6.171 1.00 85.44 100 LYS A CA 1
ATOM 797 C C . LYS A 1 100 ? -6.854 -7.416 7.407 1.00 85.44 100 LYS A C 1
ATOM 799 O O . LYS A 1 100 ? -7.238 -8.037 8.398 1.00 85.44 100 LYS A O 1
ATOM 804 N N . ILE A 1 101 ? -6.843 -6.085 7.313 1.00 87.12 101 ILE A N 1
ATOM 805 C CA . ILE A 1 101 ? -7.287 -5.172 8.375 1.00 87.12 101 ILE A CA 1
ATOM 806 C C . ILE A 1 101 ? -8.715 -5.529 8.807 1.00 87.12 101 ILE A C 1
ATOM 808 O O . ILE A 1 101 ? -8.949 -5.797 9.983 1.00 87.12 101 ILE A O 1
ATOM 812 N N . ASN A 1 102 ? -9.637 -5.655 7.850 1.00 86.62 102 ASN A N 1
ATOM 813 C CA . ASN A 1 102 ? -11.037 -5.992 8.123 1.00 86.62 102 ASN A CA 1
ATOM 814 C C . ASN A 1 102 ? -11.214 -7.396 8.726 1.00 86.62 102 ASN A C 1
ATOM 816 O O . ASN A 1 102 ? -12.174 -7.641 9.447 1.00 86.62 102 ASN A O 1
ATOM 820 N N . SER A 1 103 ? -10.294 -8.326 8.457 1.00 85.25 103 SER A N 1
ATOM 821 C CA . SER A 1 103 ? -10.321 -9.678 9.033 1.00 85.25 103 SER A CA 1
ATOM 822 C C . SER A 1 103 ? -9.758 -9.770 10.460 1.00 85.25 103 SER A C 1
ATOM 824 O O . SER A 1 103 ? -9.650 -10.873 10.996 1.00 85.25 103 SER A O 1
ATOM 826 N N . GLY A 1 104 ? -9.333 -8.651 11.063 1.00 77.19 104 GLY A N 1
ATOM 827 C CA . GLY A 1 104 ? -8.715 -8.618 12.396 1.00 77.19 104 GLY A CA 1
ATOM 828 C C . GLY A 1 104 ? -7.303 -9.217 12.452 1.00 77.19 104 GLY A C 1
ATOM 829 O O . GLY A 1 104 ? -6.687 -9.274 13.516 1.00 77.19 104 GLY A O 1
ATOM 830 N N . LYS A 1 105 ? -6.752 -9.650 11.310 1.00 68.00 105 LYS A N 1
ATOM 831 C CA . LYS A 1 105 ? -5.376 -10.141 11.193 1.00 68.00 105 LYS A CA 1
ATOM 832 C C . LYS A 1 105 ? -4.449 -8.939 11.073 1.00 68.00 105 LYS A C 1
ATOM 834 O O . LYS A 1 105 ? -4.168 -8.465 9.974 1.00 68.00 105 LYS A O 1
ATOM 839 N N . MET A 1 106 ? -3.991 -8.428 12.211 1.00 64.44 106 MET A N 1
ATOM 840 C CA . MET A 1 106 ? -3.078 -7.288 12.266 1.00 64.44 106 MET A CA 1
ATOM 841 C C . MET A 1 106 ? -1.662 -7.684 11.816 1.00 64.44 106 MET A C 1
ATOM 843 O O . MET A 1 106 ? -0.756 -7.831 12.630 1.00 64.44 106 MET A O 1
ATOM 847 N N . ILE A 1 107 ? -1.461 -7.845 10.506 1.00 55.94 107 ILE A N 1
ATOM 848 C CA . ILE A 1 107 ? -0.142 -7.727 9.877 1.00 55.94 107 ILE A CA 1
ATOM 849 C C . ILE A 1 107 ? -0.300 -6.775 8.681 1.00 55.94 107 ILE A C 1
ATOM 851 O O . ILE A 1 107 ? -0.804 -7.192 7.636 1.00 55.94 107 ILE A O 1
ATOM 855 N N . PRO A 1 108 ? 0.095 -5.494 8.820 1.00 61.00 108 PRO A N 1
ATOM 856 C CA . PRO A 1 108 ? 0.010 -4.516 7.732 1.00 61.00 108 PRO A CA 1
ATOM 857 C C . PRO A 1 108 ? 1.055 -4.772 6.634 1.00 61.00 108 PRO A C 1
ATOM 859 O O . PRO A 1 108 ? 0.979 -4.194 5.555 1.00 61.00 108 PRO A O 1
ATOM 862 N N . ALA A 1 109 ? 2.020 -5.660 6.892 1.00 62.59 109 ALA A N 1
ATOM 863 C CA . ALA A 1 109 ? 3.004 -6.095 5.917 1.00 62.59 109 ALA A CA 1
ATOM 864 C C . ALA A 1 109 ? 2.473 -7.272 5.082 1.00 62.59 109 ALA A C 1
ATOM 866 O O . ALA A 1 109 ? 1.963 -8.266 5.606 1.00 62.59 109 ALA A O 1
ATOM 867 N N . VAL A 1 110 ? 2.617 -7.167 3.765 1.00 68.50 110 VAL A N 1
ATOM 868 C CA . VAL A 1 110 ? 2.490 -8.306 2.851 1.00 68.50 110 VAL A CA 1
ATOM 869 C C . VAL A 1 110 ? 3.885 -8.900 2.673 1.00 68.50 110 VAL A C 1
ATOM 871 O O . VAL A 1 110 ? 4.830 -8.147 2.461 1.00 68.50 110 VAL A O 1
ATOM 874 N N . ASN A 1 111 ? 4.039 -10.215 2.811 1.00 70.44 111 ASN A N 1
ATOM 875 C CA . ASN A 1 111 ? 5.334 -10.880 2.606 1.00 70.44 111 ASN A CA 1
ATOM 876 C C . ASN A 1 111 ? 5.470 -11.427 1.172 1.00 70.44 111 ASN A C 1
ATOM 878 O O . ASN A 1 111 ? 4.473 -11.588 0.471 1.00 70.44 111 ASN A O 1
ATOM 882 N N . ASP A 1 112 ? 6.693 -11.756 0.745 1.00 70.25 112 ASP A N 1
ATOM 883 C CA . ASP A 1 112 ? 6.967 -12.226 -0.625 1.00 70.25 112 ASP A CA 1
ATOM 884 C C . ASP A 1 112 ? 6.150 -13.463 -1.025 1.00 70.25 112 ASP A C 1
ATOM 886 O O . ASP A 1 112 ? 5.685 -13.557 -2.156 1.00 70.25 112 ASP A O 1
ATOM 890 N N . ARG A 1 113 ? 5.893 -14.385 -0.088 1.00 67.38 113 ARG A N 1
ATOM 891 C CA . ARG A 1 113 ? 5.081 -15.582 -0.358 1.00 67.38 113 ARG A CA 1
ATOM 892 C C . ARG A 1 113 ? 3.637 -15.221 -0.701 1.00 67.38 113 ARG A C 1
ATOM 894 O O . ARG A 1 113 ? 3.016 -15.870 -1.538 1.00 67.38 113 ARG A O 1
ATOM 901 N N . GLU A 1 114 ? 3.084 -14.213 -0.038 1.00 69.19 114 GLU A N 1
ATOM 902 C CA . GLU A 1 114 ? 1.746 -13.719 -0.353 1.00 69.19 114 GLU A CA 1
ATOM 903 C C . GLU A 1 114 ? 1.735 -13.030 -1.716 1.00 69.19 114 GLU A C 1
ATOM 905 O O . GLU A 1 114 ? 0.818 -13.253 -2.495 1.00 69.19 114 GLU A O 1
ATOM 910 N N . LEU A 1 115 ? 2.773 -12.261 -2.040 1.00 74.00 115 LEU A N 1
ATOM 911 C CA . LEU A 1 115 ? 2.914 -11.589 -3.336 1.00 74.00 115 LEU A CA 1
ATOM 912 C C . LEU A 1 115 ? 2.987 -12.605 -4.484 1.00 74.00 115 LEU A C 1
ATOM 914 O O . LEU A 1 115 ? 2.253 -12.479 -5.467 1.00 74.00 115 LEU A O 1
ATOM 918 N N . ASP A 1 116 ? 3.765 -13.672 -4.296 1.00 73.62 116 ASP A N 1
ATOM 919 C CA . ASP A 1 116 ? 3.840 -14.816 -5.206 1.00 73.62 116 ASP A CA 1
ATOM 920 C C . ASP A 1 116 ? 2.474 -15.492 -5.400 1.00 73.62 116 ASP A C 1
ATOM 922 O O . ASP A 1 116 ? 2.099 -15.815 -6.529 1.00 73.62 116 ASP A O 1
ATOM 926 N N . ALA A 1 117 ? 1.698 -15.672 -4.326 1.00 69.12 117 ALA A N 1
ATOM 927 C CA . ALA A 1 117 ? 0.365 -16.276 -4.397 1.00 69.12 117 ALA A CA 1
ATOM 928 C C . ALA A 1 117 ? -0.639 -15.434 -5.208 1.00 69.12 117 ALA A C 1
ATOM 930 O O . ALA A 1 117 ? -1.596 -15.981 -5.756 1.00 69.12 117 ALA A O 1
ATOM 931 N N . TYR A 1 118 ? -0.413 -14.122 -5.320 1.00 67.19 118 TYR A N 1
ATOM 932 C CA . TYR A 1 118 ? -1.202 -13.221 -6.167 1.00 67.19 118 TYR A CA 1
ATOM 933 C C . TYR A 1 118 ? -0.621 -13.045 -7.578 1.00 67.19 118 TYR A C 1
ATOM 935 O O . TYR A 1 118 ? -1.140 -12.241 -8.352 1.00 67.19 118 TYR A O 1
ATOM 943 N N . GLY A 1 119 ? 0.435 -13.788 -7.932 1.00 67.38 119 GLY A N 1
ATOM 944 C CA . GLY A 1 119 ? 1.109 -13.673 -9.228 1.00 67.38 119 GLY A CA 1
ATOM 945 C C . GLY A 1 119 ? 1.858 -12.351 -9.405 1.00 67.38 119 GLY A C 1
ATOM 946 O O . GLY A 1 119 ? 2.201 -11.980 -10.525 1.00 67.38 119 GLY A O 1
ATOM 947 N N . LEU A 1 120 ? 2.107 -11.630 -8.311 1.00 66.88 120 LEU A N 1
ATOM 948 C CA . LEU A 1 120 ? 2.790 -10.345 -8.300 1.00 66.88 120 LEU A CA 1
ATOM 949 C C . LEU A 1 120 ? 4.278 -10.601 -8.067 1.00 66.88 120 LEU A C 1
ATOM 951 O O . LEU A 1 120 ? 4.817 -10.319 -7.000 1.00 66.88 120 LEU A O 1
ATOM 955 N N . LYS A 1 121 ? 4.935 -11.191 -9.069 1.00 64.00 121 LYS A N 1
ATOM 956 C CA . LYS A 1 121 ? 6.396 -11.260 -9.110 1.00 64.00 121 LYS A CA 1
ATOM 957 C C . LYS A 1 121 ? 6.945 -9.985 -9.732 1.00 64.00 121 LYS A C 1
ATOM 959 O O . LYS A 1 121 ? 6.420 -9.507 -10.735 1.00 64.00 121 LYS A O 1
ATOM 964 N N . LYS A 1 122 ? 7.983 -9.445 -9.100 1.00 55.81 122 LYS A N 1
ATOM 965 C CA . LYS A 1 122 ? 8.854 -8.438 -9.703 1.00 55.81 122 LYS A CA 1
ATOM 966 C C . LYS A 1 122 ? 9.867 -9.140 -10.600 1.00 55.81 122 LYS A C 1
ATOM 968 O O . LYS A 1 122 ? 10.345 -10.219 -10.178 1.00 55.81 122 LYS A O 1
#

Radius of gyration: 28.57 Å; chains: 1; bounding box: 76×48×66 Å

Sequence (122 aa):
MKKTFFVLFGLMMTLFSSSVSYGQNGKVHYTSTKTVNAIAEDQKEIHYTYKVFKNNDGSFGYEILANGKTYFYQPNYPGRTEGFAEKKTCDVIATLVIKKINSGKMIPAVNDRELDAYGLKK

Foldseek 3Di:
DDDDDDDDPDDDPDDDDDDPDPDDDDPDDPPPPDPDPDDDDPPPDWDKDKDKDADPVRAIWMFIDTVNHTPGTGRPQFPDPHHHRDPVLRVVLSVVLVVCVVVVNPDSGDDPVNCVVVVNDD

Secondary structure (DSSP, 8-state):
-----------------------------------------------EEEEEEE-TTS-EEEEEEETTEEEEEE-S-TTSSS-BS-HHHHHHHHHHHHHHHHTT----PPPHHHHHHTT---

pLDDT: mean 71.74, std 20.51, range [34.0, 96.62]